Protein AF-F9PIJ1-F1 (afdb_monomer)

Solvent-accessible surface area (backbone atoms only — not comparable to full-atom values): 3776 Å² total; per-residue (Å²): 139,87,83,91,66,54,79,64,54,51,49,52,43,48,50,52,7,58,76,70,72,47,52,58,68,55,43,51,53,50,53,52,52,52,52,51,52,51,53,52,49,52,50,52,52,51,52,54,49,51,53,50,48,62,76,40,40,72,59,52,56,64,72,71,108

pLDDT: mean 92.67, std 5.98, range [58.94, 98.19]

Mean predicted aligned error: 7.41 Å

Secondary structure (DSSP, 8-state):
------HHHHHHHHHHHHHTTS-HHHHHHHHHHHHHHHHHHHHHHHHHHHHHHHHTHHHHHHH--

Nearest PDB structures (foldseek):
  5zkt-assembly1_A  TM=8.134E-01  e=3.895E+00  Oryza sativa Japonica Group
  7vp2-assembly1_B  TM=7.982E-01  e=5.231E+00  Arabidopsis thaliana

Structure (mmCIF, N/CA/C/O backbone):
data_AF-F9PIJ1-F1
#
_entry.id   AF-F9PIJ1-F1
#
loop_
_atom_site.group_PDB
_atom_site.id
_atom_site.type_symbol
_atom_site.label_atom_id
_atom_site.label_alt_id
_atom_site.label_comp_id
_atom_site.label_asym_id
_atom_site.label_entity_id
_atom_site.label_seq_id
_atom_site.pdbx_PDB_ins_code
_atom_site.Cartn_x
_atom_site.Cartn_y
_atom_site.Cartn_z
_atom_site.occupancy
_atom_site.B_iso_or_equiv
_atom_site.auth_seq_id
_atom_site.auth_comp_id
_atom_site.auth_asym_id
_atom_site.auth_atom_id
_atom_site.pdbx_PDB_model_num
ATOM 1 N N . MET A 1 1 ? -0.838 -4.452 16.768 1.00 80.81 1 MET A N 1
ATOM 2 C CA . MET A 1 1 ? -0.172 -3.200 16.339 1.00 80.81 1 MET A CA 1
ATOM 3 C C . MET A 1 1 ? -1.087 -2.036 16.682 1.00 80.81 1 MET A C 1
ATOM 5 O O . MET A 1 1 ? -2.289 -2.190 16.510 1.00 80.81 1 MET A O 1
ATOM 9 N N . THR A 1 2 ? -0.546 -0.913 17.156 1.00 87.69 2 THR A N 1
ATOM 10 C CA . THR A 1 2 ? -1.334 0.285 17.491 1.00 87.69 2 THR A CA 1
ATOM 11 C C . THR A 1 2 ? -0.881 1.433 16.599 1.00 87.69 2 THR A C 1
ATOM 13 O O . THR A 1 2 ? 0.298 1.779 16.608 1.00 87.69 2 THR A O 1
ATOM 16 N N . LEU A 1 3 ? -1.799 1.995 15.813 1.00 91.06 3 LEU A N 1
ATOM 17 C CA . LEU A 1 3 ? -1.544 3.149 14.952 1.00 91.06 3 LEU A CA 1
ATOM 18 C C . LEU A 1 3 ? -2.001 4.424 15.659 1.00 91.06 3 LEU A C 1
ATOM 20 O O . LEU A 1 3 ? -3.024 4.423 16.338 1.00 91.06 3 LEU A O 1
ATOM 24 N N . ARG A 1 4 ? -1.246 5.511 15.494 1.00 96.12 4 ARG A N 1
ATOM 25 C CA . ARG A 1 4 ? -1.695 6.850 15.887 1.00 96.12 4 ARG A CA 1
ATOM 26 C C . ARG A 1 4 ? -2.267 7.520 14.650 1.00 96.12 4 ARG A C 1
ATOM 28 O O . ARG A 1 4 ? -1.507 7.945 13.787 1.00 96.12 4 ARG A O 1
ATOM 35 N N . LEU A 1 5 ? -3.588 7.544 14.566 1.00 95.44 5 LEU A N 1
ATOM 36 C CA . LEU A 1 5 ? -4.329 8.088 13.438 1.00 95.44 5 LEU A CA 1
ATOM 37 C C . LEU A 1 5 ? -4.958 9.427 13.825 1.00 95.44 5 LEU A C 1
ATOM 39 O O . LEU A 1 5 ? -5.266 9.665 14.997 1.00 95.44 5 LEU A O 1
ATOM 43 N N . SER A 1 6 ? -5.134 10.315 12.847 1.00 98.06 6 SER A N 1
ATOM 44 C CA . SER A 1 6 ? -6.00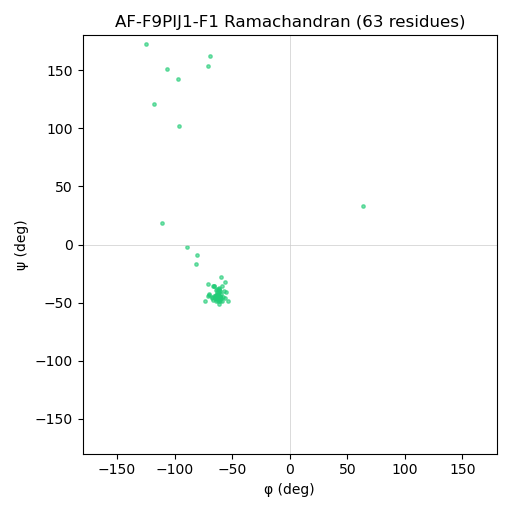2 11.472 13.045 1.00 98.06 6 SER A CA 1
ATOM 45 C C . SER A 1 6 ? -7.463 11.013 13.140 1.00 98.06 6 SER A C 1
ATOM 47 O O . SER A 1 6 ? -7.817 9.916 12.707 1.00 98.06 6 SER A O 1
ATOM 49 N N . LYS A 1 7 ? -8.350 11.866 13.669 1.00 97.69 7 LYS A N 1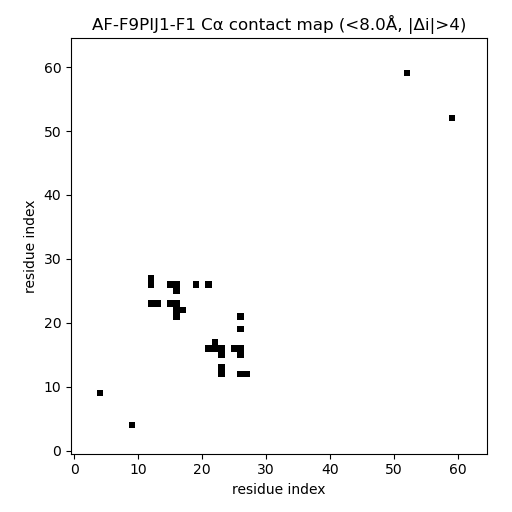
ATOM 50 C CA . LYS A 1 7 ? -9.794 11.560 13.703 1.00 97.69 7 LYS A CA 1
ATOM 51 C C . LYS A 1 7 ? -10.383 11.338 12.308 1.00 97.69 7 LYS A C 1
ATOM 53 O O . LYS A 1 7 ? -11.393 10.655 12.180 1.00 97.69 7 LYS A O 1
ATOM 58 N N . GLU A 1 8 ? -9.803 11.965 11.291 1.00 98.06 8 GLU A N 1
ATOM 59 C CA . GLU A 1 8 ? -10.220 11.801 9.901 1.00 98.06 8 GLU A CA 1
ATOM 60 C C . GLU A 1 8 ? -9.787 10.436 9.363 1.00 98.06 8 GLU A C 1
ATOM 62 O O . GLU A 1 8 ? -10.628 9.683 8.879 1.00 98.06 8 GLU A O 1
ATOM 67 N N . ASP A 1 9 ? -8.522 10.063 9.564 1.00 97.56 9 ASP A N 1
ATOM 68 C CA . ASP A 1 9 ? -7.997 8.759 9.143 1.00 97.56 9 ASP A CA 1
ATOM 69 C C . ASP A 1 9 ? -8.729 7.596 9.829 1.00 97.56 9 ASP A C 1
ATOM 71 O O . ASP A 1 9 ? -9.003 6.575 9.202 1.00 97.56 9 ASP A O 1
ATOM 75 N N . GLU A 1 10 ? -9.100 7.747 11.107 1.00 96.81 10 GLU A N 1
ATOM 76 C CA . GLU A 1 10 ? -9.908 6.745 11.814 1.00 96.81 10 GLU A CA 1
ATOM 77 C C . GLU A 1 10 ? -11.285 6.544 11.173 1.00 96.81 10 GLU A C 1
ATOM 79 O O . GLU A 1 10 ? -11.769 5.412 11.113 1.00 96.81 10 GLU A O 1
ATOM 84 N N . ARG A 1 11 ? -11.920 7.624 10.697 1.00 97.81 11 ARG A N 1
ATOM 85 C CA . ARG A 1 11 ? -13.220 7.558 10.013 1.00 97.81 11 ARG A CA 1
ATOM 86 C C . ARG A 1 11 ? -13.084 6.925 8.638 1.00 97.81 11 ARG A C 1
ATOM 88 O O . ARG A 1 11 ? -13.888 6.063 8.305 1.00 97.81 11 ARG A O 1
ATOM 95 N N . LEU A 1 12 ? -12.063 7.312 7.876 1.00 97.88 12 LEU A N 1
ATOM 96 C CA . LEU A 1 12 ? -11.790 6.733 6.560 1.00 97.88 12 LEU A CA 1
ATOM 97 C C . LEU A 1 12 ? -11.494 5.234 6.663 1.00 97.88 12 LEU A C 1
ATOM 99 O O . LEU A 1 12 ? -12.056 4.450 5.906 1.00 97.88 12 LEU A O 1
ATOM 103 N N . LEU A 1 13 ? -10.682 4.814 7.638 1.00 97.25 13 LEU A N 1
ATOM 104 C CA . LEU A 1 13 ? -10.394 3.396 7.861 1.00 97.25 13 LEU A CA 1
ATOM 105 C C . LEU A 1 13 ? -11.632 2.616 8.320 1.00 97.25 13 LEU A C 1
ATOM 107 O O . LEU A 1 13 ? -11.778 1.447 7.971 1.00 97.25 13 LEU A O 1
ATOM 111 N N . ALA A 1 14 ? -12.507 3.234 9.119 1.00 97.50 14 ALA A N 1
ATOM 112 C CA . ALA A 1 14 ? -13.769 2.618 9.515 1.00 97.50 14 ALA A CA 1
ATOM 113 C C . ALA A 1 14 ? -14.683 2.395 8.307 1.00 97.50 14 ALA A C 1
ATOM 115 O O . ALA A 1 14 ? -15.144 1.276 8.120 1.00 97.50 14 ALA A O 1
ATOM 116 N N . LEU A 1 15 ? -14.865 3.426 7.477 1.00 98.19 15 LEU A N 1
ATOM 117 C CA . LEU A 1 15 ? -15.672 3.351 6.262 1.00 98.19 15 LEU A CA 1
ATOM 118 C C . LEU A 1 15 ? -15.135 2.281 5.306 1.00 98.19 15 LEU A C 1
ATOM 120 O O . LEU A 1 15 ? -15.889 1.413 4.890 1.00 98.19 15 LEU A O 1
ATOM 124 N N . LEU A 1 16 ? -13.825 2.286 5.042 1.00 97.06 16 LEU A N 1
ATOM 125 C CA . LEU A 1 16 ? -13.185 1.295 4.176 1.00 97.06 16 LEU A CA 1
ATOM 126 C C . LEU A 1 16 ? -13.412 -0.135 4.688 1.00 97.06 16 LEU A C 1
ATOM 128 O O . LEU A 1 16 ? -13.753 -1.032 3.927 1.00 97.06 16 LEU A O 1
ATOM 132 N N . ALA A 1 17 ? -13.246 -0.352 5.995 1.00 98.12 17 ALA A N 1
ATOM 133 C CA . ALA A 1 17 ? -13.453 -1.664 6.596 1.00 98.12 17 ALA A CA 1
ATOM 134 C C . ALA A 1 17 ? -14.925 -2.112 6.545 1.00 98.12 17 ALA A C 1
ATOM 136 O O . ALA A 1 17 ? -15.191 -3.299 6.362 1.00 98.12 17 ALA A O 1
ATOM 137 N N . GL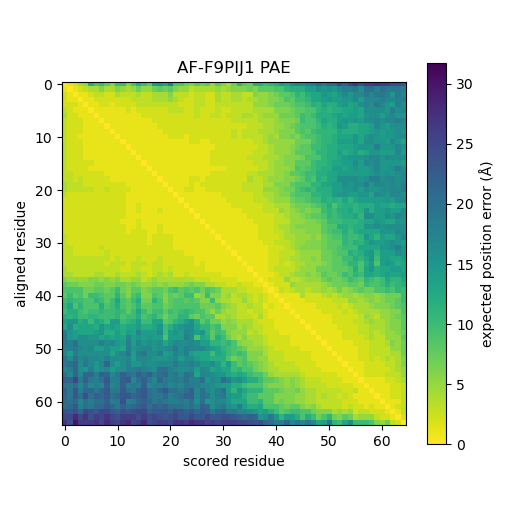U A 1 18 ? -15.870 -1.181 6.700 1.00 98.19 18 GLU A N 1
ATOM 138 C CA . GLU A 1 18 ? -17.309 -1.441 6.576 1.00 98.19 18 GLU A CA 1
ATOM 139 C C . GLU A 1 18 ? -17.703 -1.788 5.136 1.00 98.19 18 GLU A C 1
ATOM 141 O O . GLU A 1 18 ? -18.402 -2.779 4.930 1.00 98.19 18 GLU A O 1
ATOM 146 N N . GLU A 1 19 ? -17.218 -1.030 4.150 1.00 98.00 19 GLU A N 1
ATOM 147 C CA . GLU A 1 19 ? -17.450 -1.280 2.720 1.00 98.00 19 GLU A CA 1
ATOM 148 C C . GLU A 1 19 ? -16.892 -2.640 2.279 1.00 98.00 19 GLU A C 1
ATOM 150 O O . GLU A 1 19 ? -17.564 -3.390 1.569 1.00 98.00 19 GLU A O 1
ATOM 155 N N . ASP A 1 20 ? -15.705 -2.998 2.770 1.00 96.56 20 ASP A N 1
ATOM 156 C CA . ASP A 1 20 ? -15.055 -4.278 2.478 1.00 96.56 20 ASP A CA 1
ATOM 157 C C . ASP A 1 20 ? -15.585 -5.446 3.332 1.00 96.56 20 ASP A C 1
ATOM 159 O O . ASP A 1 20 ? -15.226 -6.604 3.094 1.00 96.56 20 ASP A O 1
ATOM 163 N N . GLY A 1 21 ? -16.410 -5.171 4.349 1.00 98.06 21 GLY A N 1
ATOM 164 C CA . GLY A 1 21 ? -16.943 -6.177 5.272 1.00 98.06 21 GLY A CA 1
ATOM 165 C C . GLY A 1 21 ? -15.872 -6.875 6.120 1.00 98.06 21 GLY A C 1
ATOM 166 O O . GLY A 1 21 ? -15.999 -8.060 6.436 1.00 98.06 21 GLY A O 1
ATOM 167 N N . VAL A 1 22 ? -14.797 -6.170 6.479 1.00 98.12 22 VAL A N 1
ATOM 168 C CA . VAL A 1 22 ? -13.651 -6.714 7.225 1.00 98.12 22 VAL A CA 1
ATOM 169 C C . VAL A 1 22 ? -13.353 -5.923 8.498 1.00 98.12 22 VAL A C 1
ATOM 171 O O . VAL A 1 22 ? -13.922 -4.873 8.778 1.00 98.12 22 VAL A O 1
ATOM 174 N N . SER A 1 23 ? -12.429 -6.428 9.317 1.00 97.75 23 SER A N 1
ATOM 175 C CA . SER A 1 23 ? -11.935 -5.661 10.462 1.00 97.75 23 SER A CA 1
ATOM 176 C C . SER A 1 23 ? -11.053 -4.489 10.011 1.00 97.75 23 SER A C 1
ATOM 178 O O . SER A 1 23 ? -10.353 -4.576 9.003 1.00 97.75 23 SER A O 1
ATOM 180 N N . ARG A 1 24 ? -10.974 -3.423 10.819 1.00 96.19 24 ARG A N 1
ATOM 181 C CA . ARG A 1 24 ? -10.052 -2.294 10.564 1.00 96.19 24 ARG A CA 1
ATOM 182 C C . ARG A 1 24 ? -8.587 -2.727 10.445 1.00 96.19 24 ARG A C 1
ATOM 184 O O . ARG A 1 24 ? -7.817 -2.121 9.704 1.00 96.19 24 ARG A O 1
ATOM 191 N N . GLN A 1 25 ? -8.192 -3.768 11.180 1.00 95.94 25 GLN A N 1
ATOM 192 C CA . GLN A 1 25 ? -6.836 -4.317 11.113 1.00 95.94 25 GLN A CA 1
ATOM 193 C C . GLN A 1 25 ? -6.576 -4.978 9.758 1.00 95.94 25 GLN A C 1
ATOM 195 O O . GLN A 1 25 ? -5.547 -4.718 9.143 1.00 95.94 25 GLN A O 1
ATOM 200 N N . GLU A 1 26 ? -7.527 -5.773 9.272 1.00 97.19 26 GLU A N 1
ATOM 201 C CA . GLU A 1 26 ? -7.442 -6.405 7.956 1.00 97.19 26 GLU A CA 1
ATOM 202 C C . GLU A 1 26 ? -7.451 -5.362 6.831 1.00 97.19 26 GLU A C 1
ATOM 204 O O . GLU A 1 26 ? -6.581 -5.402 5.965 1.00 97.19 26 GLU A O 1
ATOM 209 N N . ALA A 1 27 ? -8.349 -4.371 6.890 1.00 97.19 27 ALA A N 1
ATOM 210 C CA . ALA A 1 27 ? -8.386 -3.262 5.932 1.00 97.19 27 ALA A CA 1
ATOM 211 C C . ALA A 1 27 ? -7.036 -2.524 5.861 1.00 97.19 27 ALA A C 1
ATOM 213 O O . ALA A 1 27 ? -6.530 -2.227 4.781 1.00 97.19 27 ALA A O 1
ATOM 214 N N . THR A 1 28 ? -6.392 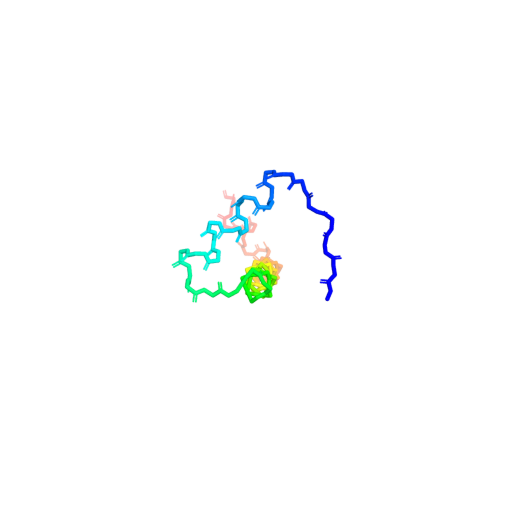-2.306 7.015 1.00 95.94 28 THR A N 1
ATOM 215 C CA . THR A 1 28 ? -5.046 -1.714 7.081 1.00 95.94 28 THR A CA 1
ATOM 216 C C . THR A 1 28 ? -4.010 -2.580 6.357 1.00 95.94 28 THR A C 1
ATOM 218 O O . THR A 1 28 ? -3.208 -2.065 5.578 1.00 95.94 28 THR A O 1
ATOM 221 N N . ILE A 1 29 ? -4.000 -3.894 6.608 1.00 96.12 29 ILE A N 1
ATOM 222 C CA . ILE A 1 29 ? -3.038 -4.823 5.995 1.00 96.12 29 ILE A CA 1
ATOM 223 C C . ILE A 1 29 ? -3.245 -4.887 4.477 1.00 96.12 29 ILE A C 1
ATOM 225 O O . ILE A 1 29 ? -2.271 -4.813 3.723 1.00 96.12 29 ILE A O 1
ATOM 229 N N . ARG A 1 30 ? -4.499 -4.960 4.017 1.00 95.81 30 ARG A N 1
ATOM 230 C CA . ARG A 1 30 ? -4.839 -4.936 2.587 1.00 95.81 30 ARG A CA 1
ATOM 231 C C . ARG A 1 30 ? -4.376 -3.653 1.918 1.00 95.81 30 ARG A C 1
ATOM 233 O O . ARG A 1 30 ? -3.656 -3.731 0.927 1.00 95.81 30 ARG A O 1
ATOM 240 N N . ALA A 1 31 ? -4.669 -2.498 2.513 1.00 94.88 31 ALA A N 1
ATOM 241 C CA . ALA A 1 31 ? -4.227 -1.209 1.989 1.00 94.88 31 ALA A CA 1
ATOM 242 C C . ALA A 1 31 ? -2.693 -1.136 1.844 1.00 94.88 31 ALA A C 1
ATOM 244 O O . ALA A 1 31 ? -2.185 -0.637 0.837 1.00 94.88 31 ALA A O 1
ATOM 245 N N . ILE A 1 32 ? -1.932 -1.684 2.804 1.00 94.19 32 ILE A N 1
ATOM 246 C CA . ILE A 1 32 ? -0.463 -1.770 2.712 1.00 94.19 32 ILE A CA 1
ATOM 247 C C . ILE A 1 32 ? -0.038 -2.629 1.514 1.00 94.19 32 ILE A C 1
ATOM 249 O O . ILE A 1 32 ? 0.811 -2.200 0.726 1.00 94.19 32 ILE A O 1
ATOM 253 N N . HIS A 1 33 ? -0.619 -3.821 1.354 1.00 94.62 33 HIS A N 1
ATOM 254 C CA . HIS A 1 33 ? -0.295 -4.712 0.238 1.00 94.62 33 HIS A CA 1
ATOM 255 C C . HIS A 1 33 ? -0.665 -4.110 -1.119 1.00 94.62 33 HIS A C 1
ATOM 257 O O . HIS A 1 33 ? 0.128 -4.192 -2.056 1.00 94.62 33 HIS A O 1
ATOM 263 N N . GLU A 1 34 ? -1.817 -3.454 -1.230 1.00 94.69 34 GLU A N 1
ATOM 264 C CA . GLU A 1 34 ? -2.251 -2.791 -2.460 1.00 94.69 34 GLU A CA 1
ATOM 265 C C . GLU A 1 34 ? -1.323 -1.643 -2.851 1.00 94.69 34 GLU A C 1
ATOM 267 O O . GLU A 1 34 ? -0.905 -1.540 -4.007 1.00 94.69 34 GLU A O 1
ATOM 272 N N . VAL A 1 35 ? -0.946 -0.789 -1.895 1.00 94.25 35 VAL 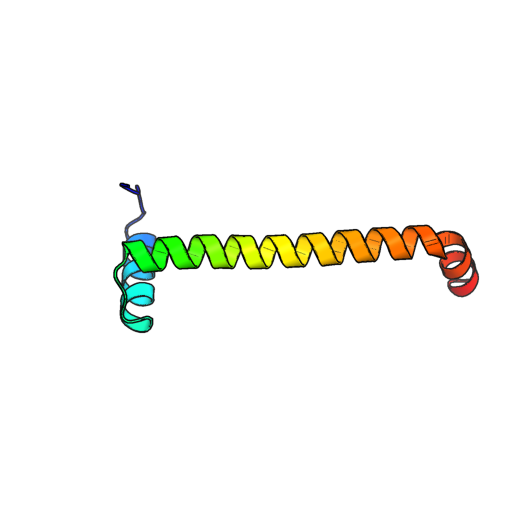A N 1
ATOM 273 C CA . VAL A 1 35 ? 0.011 0.298 -2.142 1.00 94.25 35 VAL A CA 1
ATOM 274 C C . VAL A 1 35 ? 1.369 -0.264 -2.558 1.00 94.25 35 VAL A C 1
ATOM 276 O O . VAL A 1 35 ? 1.970 0.238 -3.511 1.00 94.25 35 VAL A O 1
ATOM 279 N N . ALA A 1 36 ? 1.849 -1.320 -1.895 1.00 89.12 36 ALA A N 1
ATOM 280 C CA . ALA A 1 36 ? 3.100 -1.978 -2.260 1.00 89.12 36 ALA A CA 1
ATOM 281 C C . ALA A 1 36 ? 3.042 -2.585 -3.672 1.00 89.12 36 ALA A C 1
ATOM 283 O O . ALA A 1 36 ? 3.974 -2.406 -4.460 1.00 89.12 36 ALA A O 1
ATOM 284 N N . ALA A 1 37 ? 1.937 -3.246 -4.028 1.00 89.88 37 ALA A N 1
ATOM 285 C CA . ALA A 1 37 ? 1.736 -3.833 -5.348 1.00 89.88 37 ALA A CA 1
ATOM 286 C C . ALA A 1 37 ? 1.695 -2.765 -6.452 1.00 89.88 37 ALA A C 1
ATOM 288 O O . ALA A 1 37 ? 2.366 -2.928 -7.477 1.00 89.88 37 ALA A O 1
ATOM 289 N N . ARG A 1 38 ? 0.977 -1.653 -6.225 1.00 90.88 38 ARG A N 1
ATOM 290 C CA . ARG A 1 38 ? 0.911 -0.518 -7.161 1.00 90.88 38 ARG A CA 1
ATOM 291 C C . ARG A 1 38 ? 2.281 0.114 -7.382 1.00 90.88 38 ARG A C 1
ATOM 293 O O . ARG A 1 38 ? 2.732 0.183 -8.523 1.00 90.88 38 ARG A O 1
ATOM 300 N N . ARG A 1 39 ? 2.994 0.462 -6.305 1.00 90.06 39 ARG A N 1
ATOM 301 C CA . ARG A 1 39 ? 4.353 1.031 -6.393 1.00 90.06 39 ARG A CA 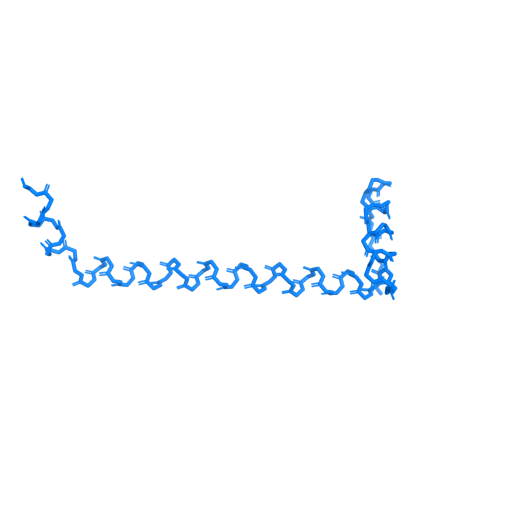1
ATOM 302 C C . ARG A 1 39 ? 5.333 0.076 -7.072 1.00 90.06 39 ARG A C 1
ATOM 304 O O . ARG A 1 39 ? 6.142 0.494 -7.894 1.00 90.06 39 ARG A O 1
ATOM 311 N N . GLY A 1 40 ? 5.241 -1.220 -6.770 1.00 87.88 40 GLY A N 1
ATOM 312 C CA . GLY A 1 40 ? 6.061 -2.237 -7.422 1.00 87.88 40 GLY A CA 1
ATOM 313 C C . GLY A 1 40 ? 5.786 -2.344 -8.924 1.00 87.88 40 GLY A C 1
ATOM 314 O O . GLY A 1 40 ? 6.716 -2.538 -9.702 1.00 87.88 40 GLY A O 1
ATOM 315 N N . HIS A 1 41 ? 4.527 -2.216 -9.353 1.00 87.69 41 HIS A N 1
ATOM 316 C CA . HIS A 1 41 ? 4.179 -2.197 -10.773 1.00 87.69 41 HIS A CA 1
ATOM 317 C C . HIS A 1 41 ? 4.716 -0.944 -11.478 1.00 87.69 41 HIS A C 1
ATOM 319 O O . HIS A 1 41 ? 5.377 -1.078 -12.505 1.00 87.69 41 HIS A O 1
ATOM 325 N N . GLU A 1 42 ? 4.507 0.242 -10.902 1.00 89.31 42 GLU A N 1
ATOM 326 C CA . GLU A 1 42 ? 5.025 1.514 -11.430 1.00 89.31 42 GLU A CA 1
ATOM 327 C C . GLU A 1 42 ? 6.548 1.481 -11.598 1.00 89.31 42 GLU A C 1
ATOM 329 O O . GLU A 1 42 ? 7.058 1.818 -12.669 1.00 89.31 42 GLU A O 1
ATOM 334 N N . GLN A 1 43 ? 7.273 0.979 -10.591 1.00 91.75 43 GLN A N 1
ATOM 335 C CA . GLN A 1 43 ? 8.726 0.828 -10.665 1.00 91.75 43 GLN A CA 1
ATOM 336 C C . GLN A 1 43 ? 9.140 -0.114 -11.801 1.00 91.75 43 GLN A C 1
ATOM 338 O O . GLN A 1 43 ? 10.013 0.225 -12.597 1.00 91.75 43 GLN A O 1
ATOM 343 N N . ARG A 1 44 ? 8.475 -1.269 -11.948 1.00 90.69 44 ARG A N 1
ATOM 344 C CA . ARG A 1 44 ? 8.765 -2.209 -13.046 1.00 90.69 44 ARG A CA 1
ATOM 345 C C . ARG A 1 44 ? 8.527 -1.586 -14.420 1.00 90.69 44 ARG A C 1
AT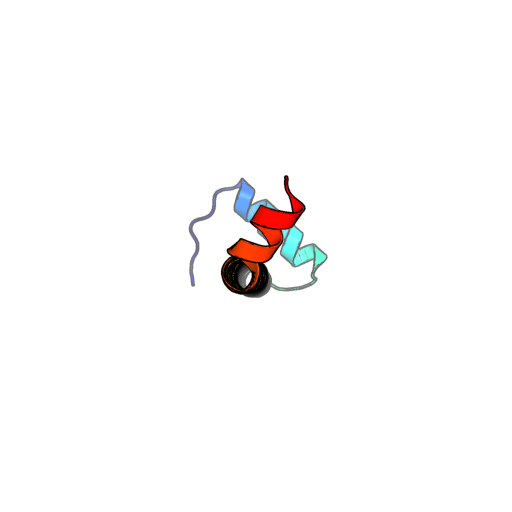OM 347 O O . ARG A 1 44 ? 9.308 -1.833 -15.338 1.00 90.69 44 ARG A O 1
ATOM 354 N N . VAL A 1 45 ? 7.471 -0.785 -14.573 1.00 91.81 45 VAL A N 1
ATOM 355 C CA . VAL A 1 45 ? 7.184 -0.064 -15.823 1.00 91.81 45 VAL A CA 1
ATOM 356 C C . VAL A 1 45 ? 8.262 0.984 -16.100 1.00 91.81 45 VAL A C 1
ATOM 358 O O . VA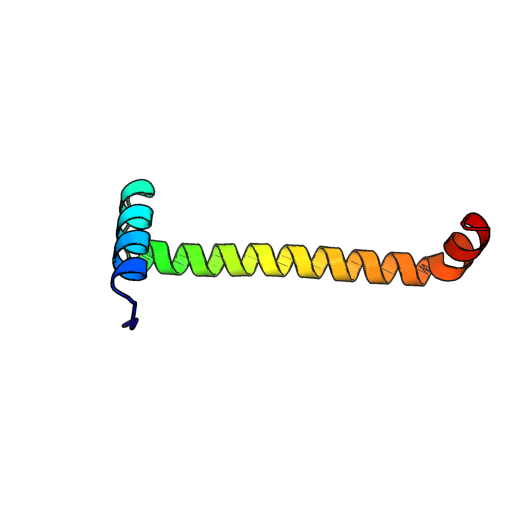L A 1 45 ? 8.755 1.067 -17.230 1.00 91.81 45 VAL A O 1
ATOM 361 N N . ALA A 1 46 ? 8.671 1.749 -15.085 1.00 90.94 46 ALA A N 1
ATOM 362 C CA . ALA A 1 46 ? 9.739 2.736 -15.202 1.00 90.94 46 ALA A CA 1
ATOM 363 C C . ALA A 1 46 ? 11.072 2.084 -15.607 1.00 90.94 46 ALA A C 1
ATOM 365 O O . ALA A 1 46 ? 11.701 2.533 -16.570 1.00 90.94 46 ALA A O 1
ATOM 366 N N . ASP A 1 47 ? 11.452 0.985 -14.953 1.00 93.69 47 ASP A N 1
ATOM 367 C CA . ASP A 1 47 ? 12.687 0.241 -15.225 1.00 93.69 47 ASP A CA 1
ATOM 368 C C . ASP A 1 47 ? 12.683 -0.377 -16.629 1.00 93.69 47 ASP A C 1
ATOM 370 O O . ASP A 1 47 ? 13.658 -0.265 -17.380 1.00 93.69 47 ASP A O 1
ATOM 374 N N . ALA A 1 48 ? 11.568 -0.999 -17.029 1.00 91.25 48 ALA A N 1
ATOM 375 C CA . ALA A 1 48 ? 11.408 -1.547 -18.373 1.00 91.25 48 ALA A CA 1
ATOM 376 C C . ALA A 1 48 ? 11.525 -0.445 -19.435 1.00 91.25 48 ALA A C 1
ATOM 378 O O . ALA A 1 48 ? 12.251 -0.604 -20.420 1.00 91.25 48 ALA A O 1
ATOM 379 N N . SER A 1 49 ? 10.879 0.697 -19.200 1.00 90.38 49 SER A N 1
ATOM 380 C CA . SER A 1 49 ? 10.931 1.847 -20.101 1.00 90.38 49 SER A CA 1
ATOM 381 C C . SER A 1 49 ? 12.341 2.430 -20.199 1.00 90.38 49 SER A C 1
ATOM 383 O O . SER A 1 49 ? 12.811 2.715 -21.300 1.00 90.38 49 SER A O 1
ATOM 385 N N . ALA A 1 50 ? 13.046 2.572 -19.073 1.00 92.44 50 ALA A N 1
ATOM 386 C CA . ALA A 1 50 ? 14.425 3.053 -19.039 1.00 92.44 50 ALA A CA 1
ATOM 387 C C . ALA A 1 50 ? 15.366 2.126 -19.820 1.00 92.44 50 ALA A C 1
ATOM 389 O O . ALA A 1 50 ? 16.152 2.598 -20.643 1.00 92.44 50 ALA A O 1
ATOM 390 N N . ARG A 1 51 ? 15.234 0.805 -19.641 1.00 93.12 51 ARG A N 1
ATOM 391 C CA . ARG A 1 51 ? 16.019 -0.189 -20.390 1.00 93.12 51 ARG A CA 1
ATOM 392 C C . ARG A 1 51 ? 15.807 -0.091 -21.896 1.00 93.12 51 ARG A C 1
ATOM 394 O O . ARG A 1 51 ? 16.779 -0.127 -22.646 1.00 93.12 51 ARG A O 1
ATOM 401 N N . ILE A 1 52 ? 14.557 0.015 -22.344 1.00 90.38 52 ILE A N 1
ATOM 402 C CA . ILE A 1 52 ? 14.231 0.077 -23.775 1.00 90.38 52 ILE A CA 1
ATOM 403 C C . ILE A 1 52 ? 14.687 1.405 -24.386 1.00 90.38 52 ILE A C 1
ATOM 405 O O . ILE A 1 52 ? 15.299 1.388 -25.451 1.00 90.38 52 ILE A O 1
ATOM 409 N N . ARG A 1 53 ? 14.476 2.536 -23.698 1.00 89.50 53 ARG A N 1
ATOM 410 C CA . ARG A 1 53 ? 14.980 3.841 -24.154 1.00 89.50 53 ARG A CA 1
ATOM 411 C C . ARG A 1 53 ? 16.496 3.860 -24.277 1.00 89.50 53 ARG A C 1
ATOM 413 O O . ARG A 1 53 ? 16.993 4.362 -25.272 1.00 89.50 53 ARG A O 1
ATOM 420 N N . ASN A 1 54 ? 17.216 3.282 -23.316 1.00 91.62 54 ASN A N 1
ATOM 421 C CA . ASN A 1 54 ? 18.671 3.181 -23.400 1.00 91.62 54 ASN A CA 1
ATOM 422 C C . ASN A 1 54 ? 19.098 2.293 -24.584 1.00 91.62 54 ASN A C 1
ATOM 424 O O . ASN A 1 54 ? 19.914 2.691 -25.406 1.00 91.62 54 ASN A O 1
ATOM 428 N N . ARG A 1 55 ? 18.469 1.120 -24.741 1.00 92.44 55 ARG A N 1
ATOM 429 C CA . ARG A 1 55 ? 18.773 0.181 -25.834 1.00 92.44 55 ARG A CA 1
ATOM 430 C C . ARG A 1 55 ? 18.578 0.779 -27.230 1.00 92.44 55 ARG A C 1
ATOM 432 O O . ARG A 1 55 ? 19.316 0.417 -28.138 1.00 92.44 55 ARG A O 1
ATOM 439 N N . TYR A 1 56 ? 17.575 1.634 -27.409 1.00 91.50 56 TYR A N 1
ATOM 440 C CA . TYR A 1 56 ? 17.245 2.233 -28.705 1.00 91.50 56 TYR A CA 1
ATOM 441 C C . TYR A 1 56 ? 17.546 3.732 -28.767 1.00 91.50 56 TYR A C 1
ATOM 443 O O . TYR A 1 56 ? 17.014 4.405 -29.645 1.00 91.50 56 TYR A O 1
ATOM 451 N N . ALA A 1 57 ? 18.387 4.256 -27.870 1.00 89.44 57 ALA A N 1
ATOM 452 C CA . ALA A 1 57 ? 18.646 5.691 -27.753 1.00 89.44 57 ALA A CA 1
ATOM 453 C C . ALA A 1 57 ? 19.062 6.312 -29.096 1.00 89.44 57 ALA A C 1
ATOM 455 O O . ALA A 1 57 ? 18.440 7.269 -29.545 1.00 89.44 57 ALA A O 1
ATOM 456 N N . GLU A 1 58 ? 20.016 5.690 -29.792 1.00 88.44 58 GLU A N 1
ATOM 457 C CA . GLU A 1 58 ? 20.501 6.161 -31.097 1.00 88.44 58 GLU A CA 1
ATOM 458 C C . GLU A 1 58 ? 19.437 6.087 -32.203 1.00 88.44 58 GLU A C 1
ATOM 460 O O . GLU A 1 58 ? 19.378 6.939 -33.089 1.00 88.44 58 GLU A O 1
ATOM 465 N N . VAL A 1 59 ? 18.572 5.068 -32.175 1.00 91.88 59 VAL A N 1
ATOM 466 C CA . VAL A 1 59 ? 17.482 4.930 -33.154 1.00 91.88 59 VAL A CA 1
ATOM 467 C C . VAL A 1 59 ? 16.422 6.001 -32.912 1.00 91.88 59 VAL A C 1
ATOM 469 O O . VAL A 1 59 ? 15.965 6.634 -33.860 1.00 91.88 59 VAL A O 1
ATOM 472 N N . LEU A 1 60 ? 16.057 6.231 -31.650 1.00 86.81 60 LEU A N 1
ATOM 473 C CA . LEU A 1 60 ? 15.098 7.261 -31.257 1.00 86.81 60 LEU A CA 1
ATOM 474 C C . LEU A 1 60 ? 15.617 8.667 -31.579 1.00 86.81 60 LEU A C 1
ATOM 476 O O . LEU A 1 60 ? 14.853 9.488 -32.074 1.00 86.81 60 LEU A O 1
ATOM 480 N N . GLU A 1 61 ? 16.910 8.929 -31.375 1.00 88.44 61 GLU A N 1
ATOM 481 C CA . GLU A 1 61 ? 17.545 10.198 -31.750 1.00 88.44 61 GLU A CA 1
ATOM 482 C C . GLU A 1 61 ? 17.493 10.437 -33.267 1.00 88.44 61 GLU A C 1
ATOM 484 O O . GLU A 1 61 ? 17.190 11.539 -33.721 1.00 88.44 61 GLU A O 1
ATOM 489 N N . ARG A 1 62 ? 17.731 9.391 -34.067 1.00 88.69 62 ARG A N 1
ATOM 490 C CA . ARG A 1 62 ? 17.683 9.477 -35.533 1.00 88.69 62 ARG A CA 1
ATOM 491 C C . ARG A 1 62 ? 16.273 9.641 -36.092 1.00 88.69 62 ARG A C 1
ATOM 493 O O . ARG A 1 62 ? 16.129 10.286 -37.121 1.00 88.69 62 ARG A O 1
ATOM 500 N N . LEU A 1 63 ? 15.267 9.041 -35.454 1.00 89.00 63 LEU A N 1
ATOM 501 C CA . LEU A 1 63 ? 13.858 9.153 -35.856 1.00 89.00 63 LEU A CA 1
ATOM 502 C C . LEU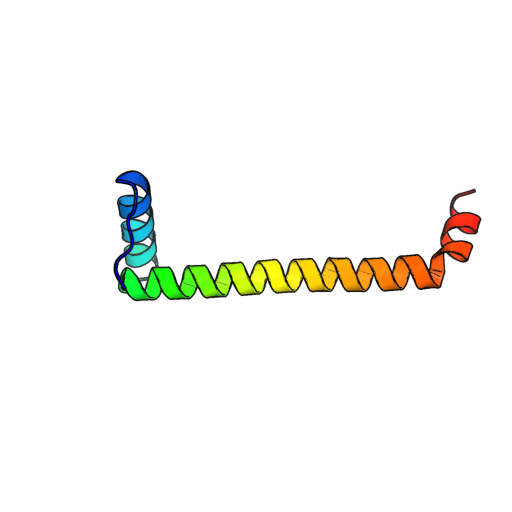 A 1 63 ? 13.187 10.443 -35.359 1.00 89.00 63 LEU A C 1
ATOM 504 O O . LEU A 1 63 ? 12.113 10.783 -35.843 1.00 89.00 63 LEU A O 1
ATOM 508 N N . GLY A 1 64 ? 13.780 11.123 -34.374 1.00 78.88 64 GLY A N 1
ATOM 509 C CA . GLY A 1 64 ? 13.296 12.399 -33.840 1.00 78.88 64 GLY A CA 1
ATOM 510 C C . GLY A 1 64 ? 13.843 13.646 -34.547 1.00 78.88 64 GLY A C 1
ATOM 511 O O . GLY A 1 64 ? 13.471 14.751 -34.156 1.00 78.88 64 GLY A O 1
ATOM 512 N N . ARG A 1 65 ? 14.727 13.481 -35.539 1.00 58.94 65 ARG A N 1
ATOM 513 C CA . ARG A 1 65 ? 15.133 14.530 -36.491 1.00 58.94 65 ARG A CA 1
ATOM 514 C C . ARG A 1 65 ? 14.202 14.546 -37.693 1.00 58.94 65 ARG A C 1
ATOM 516 O O . ARG A 1 65 ? 13.964 15.663 -38.198 1.00 58.94 65 ARG A O 1
#

Sequence (65 aa):
MTLRLSKEDERLLALLAEEDGVSRQEATIRAIHEVAARRGHEQRVADASARIRNRYAEVLERLGR

Foldseek 3Di:
DDDDDDPVVVVVLVVQCVVVVHDSVVSVVVVVVVVVVVVVVVVVVVVVVVVVCVVCVVVVVVVVD

Radius of gyration: 20.57 Å; Cα contacts (8 Å, |Δi|>4): 16; chains: 1; bounding box: 38×21×54 Å